Protein AF-A0A3M4AHT4-F1 (afdb_monomer_lite)

Secondary structure (DSSP, 8-state):
-PPP-----S----------S-GGGSS--HHHHHHHHHHHHHHHHHHHHH--

Sequence (52 aa):
RGSPQRTIHGPVRLAWRPARLPPDQRQDSAVTKVALCVVSATAIKKRFIYAQ

Structure (mmCIF, N/CA/C/O backbone):
data_AF-A0A3M4AHT4-F1
#
_entry.id   AF-A0A3M4AHT4-F1
#
loop_
_atom_site.group_PDB
_atom_site.id
_atom_site.type_symbol
_atom_site.label_atom_id
_atom_site.label_alt_id
_atom_site.label_comp_id
_atom_site.label_asym_id
_atom_site.label_entity_id
_atom_site.label_seq_id
_atom_site.pdbx_PDB_ins_code
_atom_site.Cartn_x
_atom_site.Cartn_y
_atom_site.Cartn_z
_atom_site.occupancy
_atom_site.B_iso_or_equiv
_atom_site.auth_seq_id
_atom_site.auth_comp_id
_atom_site.auth_asym_id
_atom_site.auth_atom_id
_atom_site.pdbx_PDB_model_num
ATOM 1 N N . ARG A 1 1 ? 42.527 11.489 -39.526 1.00 51.88 1 ARG A N 1
ATOM 2 C CA . ARG A 1 1 ? 42.676 10.836 -38.200 1.00 51.88 1 ARG A CA 1
ATOM 3 C C . ARG A 1 1 ? 41.277 10.484 -37.690 1.00 51.88 1 ARG A C 1
ATOM 5 O O . ARG A 1 1 ? 40.730 11.199 -36.867 1.00 51.88 1 ARG A O 1
ATOM 12 N N . GLY A 1 2 ? 40.652 9.477 -38.306 1.00 55.31 2 GLY A N 1
ATOM 13 C CA . GLY A 1 2 ? 39.294 9.039 -37.970 1.00 55.31 2 GLY A CA 1
ATOM 14 C C . GLY A 1 2 ? 39.312 8.105 -36.763 1.00 55.31 2 GLY A C 1
ATOM 15 O O . GLY A 1 2 ? 40.270 7.354 -36.591 1.00 55.31 2 GLY A O 1
ATOM 16 N N . SER A 1 3 ? 38.282 8.203 -35.923 1.00 66.25 3 SER A N 1
ATOM 17 C CA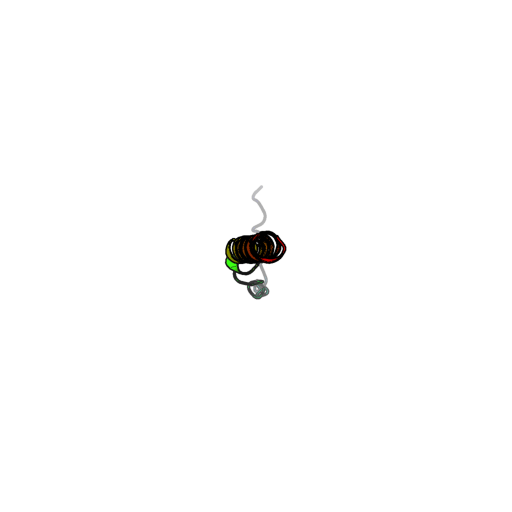 . SER A 1 3 ? 38.061 7.325 -34.770 1.00 66.25 3 SER A CA 1
ATOM 18 C C . SER A 1 3 ? 38.080 5.856 -35.214 1.00 66.25 3 SER A C 1
ATOM 20 O O . SER A 1 3 ? 37.369 5.535 -36.171 1.00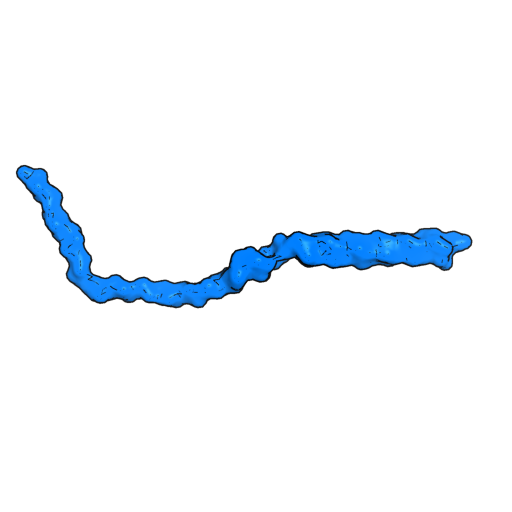 66.25 3 SER A O 1
ATOM 22 N N . PRO A 1 4 ? 38.851 4.964 -34.563 1.00 57.41 4 PRO A N 1
ATOM 23 C CA . PRO A 1 4 ? 38.775 3.537 -34.839 1.00 57.41 4 PRO A CA 1
ATOM 24 C C . PRO A 1 4 ? 37.337 3.099 -34.586 1.00 57.41 4 PRO A C 1
ATOM 26 O O . PRO A 1 4 ? 36.816 3.305 -33.484 1.00 57.41 4 PRO A O 1
ATOM 29 N N . GLN A 1 5 ? 36.679 2.562 -35.617 1.00 64.31 5 GLN A N 1
ATOM 30 C CA . GLN A 1 5 ? 35.341 2.004 -35.500 1.00 64.31 5 GLN A CA 1
ATOM 31 C C . GLN A 1 5 ? 35.260 1.160 -34.226 1.00 64.31 5 GLN A C 1
ATOM 33 O O . GLN A 1 5 ? 36.000 0.192 -34.047 1.00 64.31 5 GLN A O 1
ATOM 38 N N . ARG A 1 6 ? 34.367 1.559 -33.317 1.00 61.56 6 ARG A N 1
ATOM 39 C CA . ARG A 1 6 ? 34.039 0.806 -32.110 1.00 61.56 6 ARG A CA 1
ATOM 40 C C . ARG A 1 6 ? 33.215 -0.402 -32.540 1.00 61.56 6 ARG A C 1
ATOM 42 O O . ARG A 1 6 ? 31.999 -0.425 -32.383 1.00 61.56 6 ARG A O 1
ATOM 49 N N . THR A 1 7 ? 33.873 -1.370 -33.162 1.00 62.09 7 THR A N 1
ATOM 50 C CA . THR A 1 7 ? 33.239 -2.606 -33.587 1.00 62.09 7 THR A CA 1
ATOM 51 C C . THR A 1 7 ? 32.970 -3.437 -32.345 1.00 62.09 7 THR A C 1
ATOM 53 O O . THR A 1 7 ? 33.889 -3.921 -31.685 1.00 62.09 7 THR A O 1
ATOM 56 N N . ILE A 1 8 ? 31.693 -3.560 -31.989 1.00 68.94 8 ILE A N 1
ATOM 57 C CA . ILE A 1 8 ? 31.235 -4.451 -30.927 1.00 68.94 8 ILE A CA 1
ATOM 58 C C . ILE A 1 8 ? 31.363 -5.882 -31.463 1.00 68.94 8 ILE A C 1
ATOM 60 O O . ILE A 1 8 ? 30.424 -6.445 -32.017 1.00 68.94 8 ILE A O 1
ATOM 64 N N . HIS A 1 9 ? 32.559 -6.457 -31.354 1.00 65.00 9 HIS A N 1
ATOM 65 C CA . HIS A 1 9 ? 32.797 -7.867 -31.643 1.00 65.00 9 HIS A CA 1
ATOM 66 C C . HIS A 1 9 ? 32.459 -8.698 -30.406 1.00 65.00 9 HIS A C 1
ATOM 68 O O . HIS A 1 9 ? 33.310 -9.011 -29.579 1.00 65.00 9 HIS A O 1
ATOM 74 N N . GLY A 1 10 ? 31.182 -9.033 -30.278 1.00 70.44 10 GLY A N 1
ATOM 75 C CA . GLY A 1 10 ? 30.695 -10.017 -29.323 1.00 70.44 10 GLY A CA 1
ATOM 76 C C . GLY A 1 10 ? 29.179 -9.923 -29.185 1.00 70.44 10 GLY A C 1
ATOM 77 O O . GLY A 1 10 ? 28.646 -8.812 -29.206 1.00 70.44 10 GLY A O 1
ATOM 78 N N . PRO A 1 11 ? 28.457 -11.048 -29.045 1.00 68.62 11 PRO A N 1
ATOM 79 C CA . PRO A 1 11 ? 27.044 -10.995 -28.707 1.00 68.62 11 PRO A CA 1
ATOM 80 C C . PRO A 1 11 ? 26.902 -10.245 -27.380 1.00 68.62 11 PRO A C 1
ATOM 82 O O . PRO A 1 11 ? 27.390 -10.699 -26.342 1.00 68.62 11 PRO A O 1
ATOM 85 N N . VAL A 1 12 ? 26.266 -9.073 -27.411 1.00 68.69 12 VAL A N 1
ATOM 86 C CA . VAL A 1 12 ? 25.926 -8.319 -26.204 1.00 68.69 12 VAL A CA 1
ATOM 87 C C . VAL A 1 12 ? 24.971 -9.191 -25.392 1.00 68.69 12 VAL A C 1
ATOM 89 O O . VAL A 1 12 ? 23.772 -9.243 -25.657 1.00 68.69 12 VAL A O 1
ATOM 92 N N . ARG A 1 13 ? 25.497 -9.909 -24.396 1.00 69.12 13 ARG A N 1
ATOM 93 C CA . ARG A 1 13 ? 24.678 -10.588 -23.391 1.00 69.12 13 ARG A CA 1
ATOM 94 C C . ARG A 1 13 ? 24.128 -9.514 -22.462 1.00 69.12 13 ARG A C 1
ATOM 96 O O . ARG A 1 13 ? 24.708 -9.228 -21.417 1.00 69.12 13 ARG A O 1
ATOM 103 N N . LEU A 1 14 ? 23.014 -8.905 -22.866 1.00 70.31 14 LEU A N 1
ATOM 104 C CA . LEU A 1 14 ? 22.121 -8.182 -21.967 1.00 70.31 14 LEU A CA 1
ATOM 105 C C . LEU A 1 14 ? 21.676 -9.188 -20.906 1.00 70.31 14 LEU A C 1
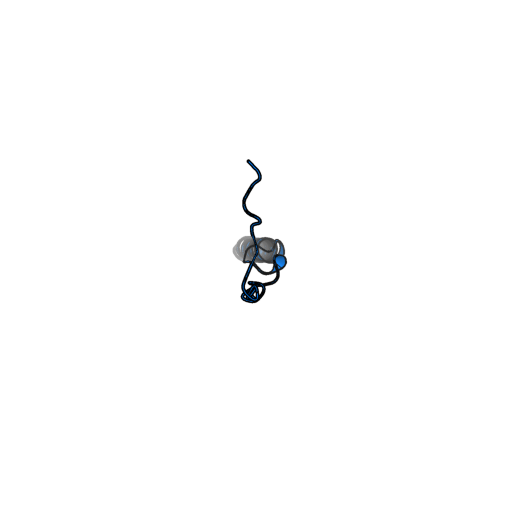ATOM 107 O O . LEU A 1 14 ? 20.757 -9.974 -21.124 1.00 70.31 14 LEU A O 1
ATOM 111 N N . ALA A 1 15 ? 22.401 -9.237 -19.788 1.00 68.00 15 ALA A N 1
ATOM 112 C CA . ALA A 1 15 ? 22.006 -10.031 -18.643 1.00 68.00 15 ALA A CA 1
ATOM 113 C C . ALA A 1 15 ? 20.614 -9.550 -18.239 1.00 68.00 15 ALA A C 1
ATOM 115 O O . ALA A 1 15 ? 20.459 -8.428 -17.752 1.00 68.00 15 ALA A O 1
ATOM 116 N N . TRP A 1 16 ? 19.606 -10.380 -18.501 1.00 64.75 16 TRP A N 1
ATOM 117 C CA . TRP A 1 16 ? 18.250 -10.136 -18.052 1.00 6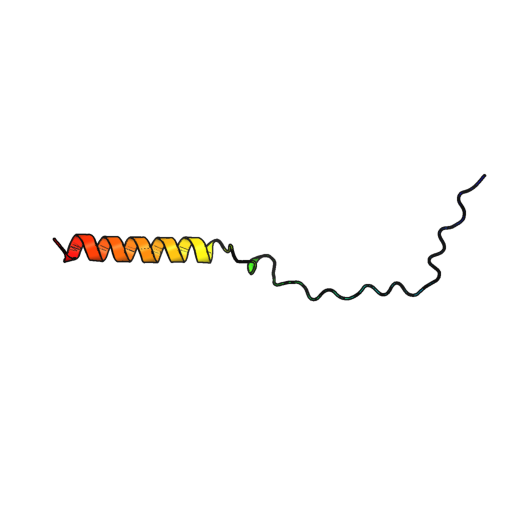4.75 16 TRP A CA 1
ATOM 118 C C . TRP A 1 16 ? 18.307 -9.922 -16.540 1.00 64.75 16 TRP A C 1
ATOM 120 O O . TRP A 1 16 ? 18.639 -10.828 -15.774 1.00 64.75 16 TRP A O 1
ATOM 130 N N . ARG A 1 17 ? 18.073 -8.684 -16.105 1.00 70.88 17 ARG A N 1
ATOM 131 C CA . ARG A 1 17 ? 17.785 -8.392 -14.709 1.00 70.88 17 ARG A CA 1
ATOM 132 C C . ARG A 1 17 ? 16.298 -8.703 -14.567 1.00 70.88 17 ARG A C 1
ATOM 134 O O . ARG A 1 17 ? 15.516 -8.025 -15.235 1.00 70.88 17 ARG A O 1
ATOM 141 N N . PRO A 1 18 ? 15.892 -9.681 -13.736 1.00 66.88 18 PRO A N 1
ATOM 142 C CA . PRO A 1 18 ? 14.495 -9.775 -13.347 1.00 66.88 18 PRO A CA 1
ATOM 143 C C . PRO A 1 18 ? 14.081 -8.382 -12.886 1.00 66.88 18 PRO A C 1
ATOM 145 O O . PRO A 1 18 ? 14.805 -7.781 -12.081 1.00 66.88 18 PRO A O 1
ATOM 148 N N . ALA A 1 19 ? 12.996 -7.838 -13.442 1.00 69.19 19 ALA A N 1
ATOM 149 C CA . ALA A 1 19 ? 12.442 -6.577 -12.973 1.00 69.19 19 ALA A CA 1
ATOM 150 C C . ALA A 1 19 ? 12.311 -6.699 -11.450 1.00 69.19 19 ALA A C 1
ATOM 152 O O . ALA A 1 19 ? 11.582 -7.560 -10.957 1.00 69.19 19 ALA A O 1
ATOM 153 N N . ARG A 1 20 ? 13.130 -5.949 -10.700 1.00 66.06 20 ARG A N 1
ATOM 154 C CA . ARG A 1 20 ? 13.154 -6.014 -9.236 1.00 66.06 20 ARG A CA 1
ATOM 155 C C . ARG A 1 20 ? 11.860 -5.394 -8.738 1.00 66.06 20 ARG A C 1
ATOM 157 O O . ARG A 1 20 ? 11.865 -4.218 -8.394 1.00 66.06 20 ARG A O 1
ATOM 164 N N . LEU A 1 21 ? 10.808 -6.214 -8.703 1.00 68.69 21 LEU A N 1
ATOM 165 C CA . LEU A 1 21 ? 9.438 -5.840 -8.376 1.00 68.69 21 LEU A CA 1
ATOM 166 C C . LEU A 1 21 ? 8.867 -4.760 -9.327 1.00 68.69 21 LEU A C 1
ATOM 168 O O . LEU A 1 21 ? 9.608 -3.938 -9.868 1.00 68.69 21 LEU A O 1
ATOM 172 N N . PRO A 1 22 ? 7.544 -4.722 -9.550 1.00 67.75 22 PRO A N 1
ATOM 173 C CA . PRO A 1 22 ? 6.899 -3.533 -10.098 1.00 67.75 22 PRO A CA 1
ATOM 174 C C . PRO A 1 22 ? 7.347 -2.299 -9.290 1.00 67.75 22 PRO A C 1
ATOM 176 O O . PRO A 1 22 ? 7.460 -2.410 -8.065 1.00 67.75 22 PRO A O 1
ATOM 179 N N . PRO A 1 23 ? 7.621 -1.138 -9.911 1.00 60.97 23 PRO A N 1
ATOM 180 C CA . PRO A 1 23 ? 7.995 0.076 -9.179 1.00 60.97 23 PRO A CA 1
ATOM 181 C C . PRO A 1 23 ? 6.954 0.470 -8.113 1.00 60.97 23 PRO A C 1
ATOM 183 O O . PRO A 1 23 ? 7.332 1.023 -7.087 1.00 60.97 23 PRO A O 1
ATOM 186 N N . ASP A 1 24 ? 5.693 0.064 -8.284 1.00 60.22 24 ASP A N 1
ATOM 187 C CA . ASP A 1 24 ? 4.607 0.194 -7.300 1.00 60.22 24 ASP A CA 1
ATOM 188 C C . ASP A 1 24 ? 4.698 -0.741 -6.081 1.00 60.22 24 ASP A C 1
ATOM 190 O O . ASP A 1 24 ? 4.003 -0.545 -5.085 1.00 60.22 24 ASP A O 1
ATOM 194 N N . GLN A 1 25 ? 5.547 -1.768 -6.131 1.00 60.69 25 GLN A N 1
ATOM 195 C CA . GLN A 1 25 ? 5.678 -2.782 -5.081 1.00 60.69 25 GLN A CA 1
ATOM 196 C C . GLN A 1 25 ? 6.926 -2.567 -4.205 1.00 60.69 25 GLN A C 1
ATOM 198 O O . GLN A 1 25 ? 7.157 -3.300 -3.240 1.00 60.69 25 GLN A O 1
ATOM 203 N N . ARG A 1 26 ? 7.748 -1.549 -4.491 1.00 66.12 26 ARG A N 1
ATOM 204 C CA . ARG A 1 26 ? 8.834 -1.127 -3.597 1.00 66.12 26 ARG A CA 1
ATOM 205 C C . ARG A 1 26 ? 8.249 -0.435 -2.370 1.00 66.12 26 ARG A C 1
ATOM 207 O O . ARG A 1 26 ? 8.069 0.763 -2.439 1.00 66.12 26 ARG A O 1
ATOM 214 N N . GLN A 1 27 ? 7.982 -1.199 -1.305 1.00 62.31 27 GLN A N 1
ATOM 215 C CA . GLN A 1 27 ? 7.921 -0.879 0.146 1.00 62.31 27 GLN A CA 1
ATOM 216 C C . GLN A 1 27 ? 7.306 0.451 0.660 1.00 62.31 27 GLN A C 1
ATOM 218 O O . GLN A 1 27 ? 7.145 0.597 1.866 1.00 62.31 27 GLN A O 1
ATOM 223 N N . ASP A 1 28 ? 6.882 1.366 -0.199 1.00 65.06 28 ASP A N 1
ATOM 224 C CA . ASP A 1 28 ? 6.397 2.713 0.091 1.00 65.06 28 ASP A CA 1
ATOM 225 C C . ASP A 1 28 ? 5.205 3.023 -0.827 1.00 65.06 28 ASP A C 1
ATOM 227 O O . ASP A 1 28 ? 5.080 4.071 -1.459 1.00 65.06 28 ASP A O 1
ATOM 231 N N . SER A 1 29 ? 4.319 2.033 -0.967 1.00 74.62 29 SER A N 1
ATOM 232 C CA . SER A 1 29 ? 3.030 2.281 -1.591 1.00 74.62 29 SER A CA 1
ATOM 233 C C . SER A 1 29 ? 2.255 3.254 -0.709 1.00 74.62 29 SER A C 1
ATOM 235 O O . SER A 1 29 ? 2.161 3.066 0.511 1.00 74.62 29 SER A O 1
ATOM 237 N N . ALA A 1 30 ? 1.617 4.244 -1.335 1.00 82.56 30 ALA A N 1
ATOM 238 C CA . ALA A 1 30 ? 0.653 5.116 -0.669 1.00 82.56 30 ALA A CA 1
ATOM 239 C C . ALA A 1 30 ? -0.380 4.305 0.141 1.00 82.56 30 ALA A C 1
ATOM 241 O O . ALA A 1 30 ? -0.805 4.730 1.215 1.00 82.56 30 ALA A O 1
ATOM 242 N N . VAL A 1 31 ? -0.711 3.098 -0.328 1.00 81.00 31 VAL A N 1
ATOM 243 C CA . VAL A 1 31 ? -1.612 2.155 0.338 1.00 81.00 31 VAL A CA 1
ATOM 244 C C . VAL A 1 31 ? -1.088 1.740 1.715 1.00 81.00 31 VAL A C 1
ATOM 246 O O . VAL A 1 31 ? -1.852 1.759 2.677 1.00 81.00 31 VAL A O 1
ATOM 249 N N . THR A 1 32 ? 0.205 1.436 1.855 1.00 85.62 32 THR A N 1
ATOM 250 C CA . THR A 1 32 ? 0.811 1.032 3.137 1.00 85.62 32 THR A CA 1
ATOM 251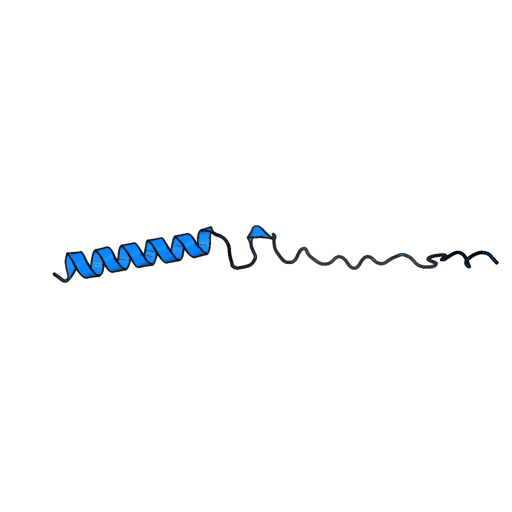 C C . THR A 1 32 ? 0.750 2.168 4.157 1.00 85.62 32 THR A C 1
ATOM 253 O O . THR A 1 32 ? 0.363 1.964 5.310 1.00 85.62 32 THR A O 1
ATOM 256 N N . LYS A 1 33 ? 1.067 3.392 3.725 1.00 86.50 33 LYS A N 1
ATOM 257 C CA . LYS A 1 33 ? 1.053 4.584 4.583 1.00 86.50 33 LYS A CA 1
ATOM 258 C C . LYS A 1 33 ? -0.363 4.958 5.025 1.00 86.50 33 LYS A C 1
ATOM 260 O O . LYS A 1 33 ? -0.577 5.315 6.185 1.00 86.50 33 LYS A O 1
ATOM 265 N N . VAL A 1 34 ? -1.342 4.859 4.125 1.00 88.19 34 VAL A N 1
ATOM 266 C CA . VAL A 1 34 ? -2.757 5.116 4.437 1.00 88.19 34 VAL A CA 1
ATOM 267 C C . VAL A 1 34 ? -3.323 4.032 5.353 1.00 88.19 34 VAL A C 1
ATOM 269 O O . VAL A 1 34 ? -3.974 4.370 6.340 1.00 88.19 34 VAL A O 1
ATOM 272 N N . ALA A 1 35 ? -3.025 2.756 5.097 1.00 92.56 35 ALA A N 1
ATOM 273 C CA . ALA A 1 35 ? -3.476 1.648 5.937 1.00 92.56 35 ALA A CA 1
ATOM 274 C C . ALA A 1 35 ? -3.005 1.812 7.390 1.00 92.56 35 ALA A C 1
ATOM 276 O O . ALA A 1 35 ? -3.812 1.719 8.316 1.00 92.56 35 ALA A O 1
ATOM 277 N N . LEU A 1 36 ? -1.729 2.155 7.598 1.00 92.62 36 LEU A N 1
ATOM 278 C CA . LEU A 1 36 ? -1.185 2.392 8.938 1.00 92.62 36 LEU A CA 1
ATOM 279 C C . LEU A 1 36 ? -1.873 3.570 9.652 1.00 92.62 36 LEU A C 1
ATOM 281 O O . LEU A 1 36 ? -2.147 3.504 10.855 1.00 92.62 36 LEU A O 1
ATOM 285 N N . CYS A 1 37 ? -2.189 4.636 8.913 1.00 93.69 37 CYS A N 1
ATOM 286 C CA . CYS A 1 37 ? -2.858 5.820 9.448 1.00 93.69 37 CYS A CA 1
ATOM 287 C C . CYS A 1 37 ? -4.304 5.514 9.879 1.00 93.69 37 CYS A C 1
ATOM 289 O O . CYS A 1 37 ? -4.705 5.865 10.989 1.00 93.69 37 CYS A O 1
ATOM 291 N N . VAL A 1 38 ? -5.063 4.791 9.049 1.00 95.00 38 VAL A N 1
ATOM 292 C CA . VAL A 1 38 ? -6.453 4.392 9.337 1.00 95.00 38 VAL A CA 1
ATOM 293 C C . VAL A 1 38 ? -6.531 3.453 10.541 1.00 95.00 38 VAL A C 1
ATOM 295 O O . VAL A 1 38 ? -7.380 3.644 11.417 1.00 95.00 38 VAL A O 1
ATOM 298 N N . VAL A 1 39 ? -5.629 2.470 10.626 1.00 95.38 39 VAL A N 1
ATOM 299 C CA . VAL A 1 39 ? -5.555 1.547 11.770 1.00 95.38 39 VAL A CA 1
ATOM 300 C C . VAL A 1 39 ? -5.262 2.316 13.060 1.00 95.38 39 VAL A C 1
ATOM 302 O O . VAL A 1 39 ? -5.976 2.146 14.049 1.00 95.38 39 VAL A O 1
ATOM 305 N N . SER A 1 40 ? -4.283 3.224 13.036 1.00 92.94 40 SER A N 1
ATOM 306 C CA . SER A 1 40 ? -3.925 4.053 14.196 1.00 92.94 40 SER A CA 1
ATOM 307 C C . SER A 1 40 ? -5.076 4.961 14.639 1.00 92.94 40 SER A C 1
ATOM 309 O O . SER A 1 40 ? -5.417 4.997 15.820 1.00 92.94 40 SER A O 1
ATOM 311 N N . ALA A 1 41 ? -5.732 5.647 13.700 1.00 94.06 41 ALA A N 1
ATOM 312 C CA . ALA A 1 41 ? -6.871 6.517 13.990 1.00 94.06 41 ALA A CA 1
ATOM 313 C C . ALA A 1 41 ? -8.052 5.740 14.591 1.00 94.06 41 ALA A C 1
ATOM 315 O O . ALA A 1 41 ? -8.692 6.201 15.537 1.00 94.06 41 ALA A O 1
ATOM 316 N N . THR A 1 42 ? -8.314 4.534 14.083 1.00 93.38 42 THR A N 1
ATOM 317 C CA . THR A 1 42 ? -9.363 3.653 14.609 1.00 93.38 42 THR A CA 1
ATOM 318 C C . THR A 1 42 ? -9.037 3.197 16.028 1.00 93.38 42 THR A C 1
ATOM 320 O O . THR A 1 42 ? -9.897 3.274 16.905 1.00 93.38 42 THR A O 1
ATOM 323 N N . ALA A 1 43 ? -7.795 2.780 16.282 1.00 92.94 43 ALA A N 1
ATOM 324 C CA . ALA A 1 43 ? -7.348 2.362 17.607 1.00 92.94 43 ALA A CA 1
ATOM 325 C C . ALA A 1 43 ? -7.432 3.505 18.630 1.00 92.94 43 ALA A C 1
ATOM 327 O O . ALA A 1 43 ? -7.937 3.299 19.729 1.00 92.94 43 ALA A O 1
ATOM 328 N N . ILE A 1 44 ? -7.013 4.719 18.258 1.00 91.81 44 ILE A N 1
ATOM 329 C CA . ILE A 1 44 ? -7.135 5.927 19.087 1.00 91.81 44 ILE A CA 1
ATOM 330 C C . ILE A 1 44 ? -8.609 6.215 19.369 1.00 91.81 44 ILE A C 1
ATOM 332 O O . ILE A 1 44 ? -9.008 6.295 20.525 1.00 91.81 44 ILE A O 1
ATOM 336 N N . LYS A 1 45 ? -9.455 6.286 18.340 1.00 90.12 45 LYS A N 1
ATOM 337 C CA . LYS A 1 45 ? -10.890 6.539 18.515 1.00 90.12 45 LYS A CA 1
ATOM 338 C C . LYS A 1 45 ? -11.534 5.526 19.463 1.00 90.12 45 LYS A C 1
ATOM 340 O O . LYS A 1 45 ? -12.302 5.912 20.334 1.00 90.12 45 LYS A O 1
ATOM 345 N N . LYS A 1 46 ? -11.207 4.239 19.331 1.00 87.00 46 LYS A N 1
ATOM 346 C CA . LYS A 1 46 ? -11.706 3.199 20.238 1.00 87.00 46 LYS A CA 1
ATOM 347 C C . LYS A 1 46 ? -11.131 3.344 21.652 1.00 87.00 46 LYS A C 1
ATOM 349 O O . LYS A 1 46 ? -11.876 3.269 22.617 1.00 87.00 46 LYS A O 1
ATOM 354 N N . ARG A 1 47 ? -9.834 3.602 21.797 1.00 80.31 47 ARG A N 1
ATOM 355 C CA . ARG A 1 47 ? -9.194 3.732 23.111 1.00 80.31 47 ARG A CA 1
ATOM 356 C C . ARG A 1 47 ? -9.674 4.960 23.880 1.00 80.31 47 ARG A C 1
ATOM 358 O O . ARG A 1 47 ? -9.857 4.860 25.077 1.00 80.31 47 ARG A O 1
ATOM 365 N N . PHE A 1 48 ? -9.894 6.091 23.217 1.00 74.88 48 PHE A N 1
ATOM 366 C CA . PHE A 1 48 ? -10.324 7.321 23.886 1.00 74.88 48 PHE A CA 1
ATOM 367 C C . PHE A 1 48 ? -11.838 7.390 24.114 1.00 74.88 48 PHE A C 1
ATOM 369 O O . PHE A 1 48 ? -12.249 7.950 25.117 1.00 74.88 48 PHE A O 1
ATOM 376 N N . ILE A 1 49 ? -12.667 6.811 23.235 1.00 68.00 49 ILE A N 1
ATOM 377 C CA . ILE A 1 49 ? -14.135 6.850 23.392 1.00 68.00 49 ILE A CA 1
ATOM 378 C C . ILE A 1 49 ? -14.657 5.747 24.323 1.00 68.00 49 ILE A C 1
ATOM 380 O O . ILE A 1 49 ? -15.690 5.938 24.945 1.00 68.00 49 ILE A O 1
ATOM 384 N N . TYR A 1 50 ? -13.985 4.594 24.406 1.00 60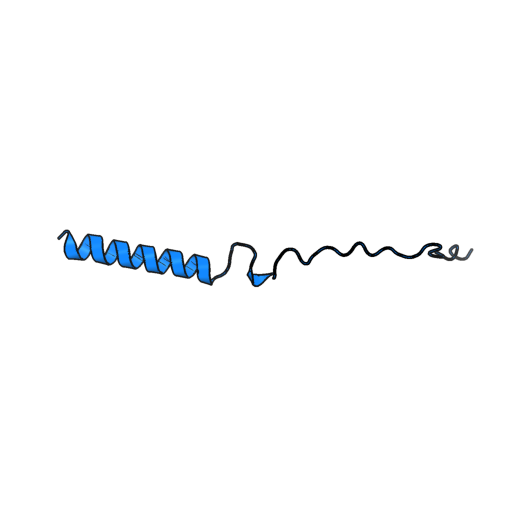.53 50 TYR A N 1
ATOM 385 C CA . TYR A 1 50 ? -14.442 3.467 25.236 1.00 60.53 50 TYR A CA 1
ATOM 386 C C . TYR A 1 50 ? -13.667 3.319 26.555 1.00 60.53 50 TYR A C 1
ATOM 388 O O . TYR A 1 50 ? -14.026 2.463 27.357 1.00 60.53 50 TYR A O 1
ATOM 396 N N . ALA A 1 51 ? -12.591 4.089 26.765 1.00 59.09 51 ALA A N 1
ATOM 397 C CA . ALA A 1 51 ? -11.870 4.136 28.045 1.00 59.09 51 ALA A CA 1
ATOM 398 C C . ALA A 1 51 ? -12.112 5.436 28.842 1.00 59.09 51 ALA A C 1
ATOM 400 O O . ALA A 1 51 ? -11.460 5.635 29.867 1.00 59.09 51 ALA A O 1
ATOM 401 N N . GLN A 1 52 ? -13.014 6.304 28.368 1.00 52.28 52 GLN A N 1
ATOM 402 C CA . GLN A 1 52 ? -13.699 7.334 29.161 1.00 52.28 52 GLN A CA 1
ATOM 403 C C . GLN A 1 52 ? -15.071 6.802 29.566 1.00 52.28 52 GLN A C 1
ATOM 405 O O . GLN A 1 52 ? -15.499 7.138 30.690 1.00 52.28 52 GLN A O 1
#

pLDDT: mean 73.51, std 12.94, range [51.88, 95.38]

Radius of gyration: 26.96 Å; chains: 1; bounding box: 57×22×67 Å

Foldseek 3Di:
DDDDPPPPPDPPPPPDDPPPDDPCPPPDHPVVVVVVVVVVVVVVCCCVVVVD

Organism: NCBI:txid237306